Protein AF-A0A556RNX2-F1 (afdb_monomer_lite)

Organism: NCBI:txid1196095

pLDDT: mean 75.9, std 12.58, range [38.5, 91.44]

Sequence (154 aa):
MNKFSNNTYLIHWFYLLLFIYTQQTFASLSQTTAKVIEGTPPHLSLPLELTIDNLNLFGLKIYNQNYYGEEVNKLPITSNYPFKNKIQIAPLKQPNEQEYLDADGDELLFLTESPQINMTWYSTDSNGKQVEFQPNDTDTFCNLGKKIFTHHSK

Foldse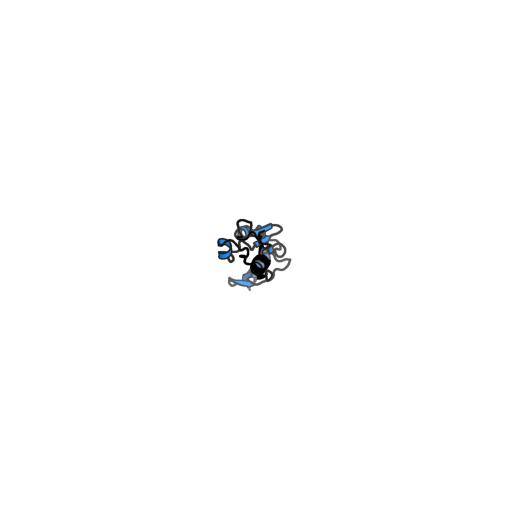ek 3Di:
DDPPDPVVVVVVVVVVVVVVVVPPPDPDDPDDDDPDPPADDKFWPPVCVVCVVQWQFWFKQFQHDTATHPSNVVDPADQQFFCQVRIDTDHGDWDDPVGIDGPPPDDDPTDDDPPDDDDWDWDQAPVRDIDTDDDDRGDGNVVVVVVRVVVVVD

Structure (mmCIF, N/CA/C/O backbone):
data_AF-A0A556RNX2-F1
#
_entry.id   AF-A0A556RNX2-F1
#
loop_
_atom_site.group_PDB
_atom_site.id
_atom_site.type_symbol
_atom_site.label_atom_id
_atom_site.label_alt_id
_atom_site.label_comp_id
_atom_site.label_asym_id
_atom_site.label_entity_id
_atom_site.label_seq_id
_atom_site.pdbx_PDB_ins_code
_atom_site.Cartn_x
_atom_site.Cartn_y
_atom_site.Cartn_z
_atom_site.occupancy
_atom_site.B_iso_or_equiv
_atom_site.auth_seq_id
_atom_site.auth_comp_id
_atom_site.auth_asym_id
_atom_site.auth_atom_id
_atom_site.pdbx_PDB_model_num
ATOM 1 N N . MET A 1 1 ? 67.062 -5.425 -87.159 1.00 40.06 1 MET A N 1
ATOM 2 C CA . MET A 1 1 ? 67.389 -6.284 -85.997 1.00 40.06 1 MET A CA 1
ATOM 3 C C . MET A 1 1 ? 67.442 -5.407 -84.754 1.00 40.06 1 MET A C 1
ATOM 5 O O . MET A 1 1 ? 68.486 -4.844 -84.458 1.00 40.06 1 MET A O 1
ATOM 9 N N . ASN A 1 2 ? 66.312 -5.236 -84.062 1.00 48.16 2 ASN A N 1
ATOM 10 C CA . ASN A 1 2 ? 66.278 -4.486 -82.806 1.00 48.16 2 ASN A CA 1
ATOM 11 C C . ASN A 1 2 ? 66.709 -5.421 -81.675 1.00 48.16 2 ASN A C 1
ATOM 13 O O . ASN A 1 2 ? 65.938 -6.275 -81.245 1.00 48.16 2 ASN A O 1
ATOM 17 N N . LYS A 1 3 ? 67.956 -5.274 -81.218 1.00 49.22 3 LYS A N 1
ATOM 18 C CA . LYS A 1 3 ? 68.418 -5.834 -79.944 1.00 49.22 3 LYS A CA 1
ATOM 19 C C . LYS A 1 3 ? 67.720 -5.054 -78.829 1.00 49.22 3 LYS A C 1
ATOM 21 O O . LYS A 1 3 ? 68.269 -4.094 -78.299 1.00 49.22 3 LYS A O 1
ATOM 26 N N . PHE A 1 4 ? 66.489 -5.436 -78.502 1.00 51.72 4 PHE A N 1
ATOM 27 C CA . PHE A 1 4 ? 65.918 -5.046 -77.222 1.00 51.72 4 PHE A CA 1
ATOM 28 C C . PHE A 1 4 ? 66.768 -5.709 -76.136 1.00 51.72 4 PHE A C 1
ATOM 30 O O . PHE A 1 4 ? 66.872 -6.931 -76.052 1.00 51.72 4 PHE A O 1
ATOM 37 N N . SER A 1 5 ? 67.486 -4.872 -75.393 1.00 55.19 5 SER A N 1
ATOM 38 C CA . SER A 1 5 ? 68.375 -5.281 -74.315 1.00 55.19 5 SER A CA 1
ATOM 39 C C . SER A 1 5 ? 67.549 -5.966 -73.227 1.00 55.19 5 SER A C 1
ATOM 41 O O . SER A 1 5 ? 66.698 -5.327 -72.619 1.00 55.19 5 SER A O 1
ATOM 43 N N . ASN A 1 6 ? 67.813 -7.247 -72.946 1.00 60.41 6 ASN A N 1
ATOM 44 C CA . ASN A 1 6 ? 67.191 -8.002 -71.842 1.00 60.41 6 ASN A CA 1
ATOM 45 C C . ASN A 1 6 ? 67.239 -7.263 -70.486 1.00 60.41 6 ASN A C 1
ATOM 47 O O . ASN A 1 6 ? 66.462 -7.565 -69.584 1.00 60.41 6 ASN A O 1
ATOM 51 N N . ASN A 1 7 ? 68.130 -6.277 -70.349 1.00 62.28 7 ASN A N 1
ATOM 52 C CA . ASN A 1 7 ? 68.326 -5.501 -69.135 1.00 62.28 7 ASN A CA 1
ATOM 53 C C . ASN A 1 7 ? 67.170 -4.523 -68.836 1.00 62.28 7 ASN A C 1
ATOM 55 O O . ASN A 1 7 ? 66.846 -4.305 -67.674 1.00 62.28 7 ASN A O 1
ATOM 59 N N . THR A 1 8 ? 66.489 -3.968 -69.848 1.00 63.78 8 THR A N 1
ATOM 60 C CA . THR A 1 8 ? 65.359 -3.045 -69.609 1.00 63.78 8 THR A CA 1
ATOM 61 C C . THR A 1 8 ? 64.118 -3.774 -69.103 1.00 63.78 8 THR A C 1
ATOM 63 O O . THR A 1 8 ? 63.417 -3.256 -68.237 1.00 63.78 8 THR A O 1
ATOM 66 N N . TYR A 1 9 ? 63.875 -5.003 -69.565 1.00 70.25 9 TYR A N 1
ATOM 67 C CA . TYR A 1 9 ? 62.767 -5.826 -69.073 1.00 70.25 9 TYR A CA 1
ATOM 68 C C . TYR A 1 9 ? 62.955 -6.234 -67.613 1.00 70.25 9 TYR A C 1
ATOM 70 O O . TYR A 1 9 ? 61.997 -6.172 -66.850 1.00 70.25 9 TYR A O 1
ATOM 78 N N . LEU A 1 10 ? 64.181 -6.578 -67.204 1.00 72.50 10 LEU A N 1
ATOM 79 C CA . LEU A 1 10 ? 64.501 -6.891 -65.807 1.00 72.50 10 LEU A CA 1
ATOM 80 C C . LEU A 1 10 ? 64.284 -5.689 -64.884 1.00 72.50 10 LEU A C 1
ATOM 82 O O . LEU A 1 10 ? 63.714 -5.837 -63.807 1.00 72.50 10 LEU A O 1
ATOM 86 N N . ILE A 1 11 ? 64.677 -4.495 -65.329 1.00 77.75 11 ILE A N 1
ATOM 87 C CA . ILE A 1 11 ? 64.476 -3.252 -64.578 1.00 77.75 11 ILE A CA 1
ATOM 88 C C . ILE A 1 11 ? 62.979 -2.954 -64.426 1.00 77.75 11 ILE A C 1
ATOM 90 O O . ILE A 1 11 ? 62.512 -2.699 -63.318 1.00 77.75 11 ILE A O 1
ATOM 94 N N . HIS A 1 12 ? 62.197 -3.048 -65.504 1.00 76.44 12 HIS A N 1
ATOM 95 C CA . HIS A 1 12 ? 60.747 -2.847 -65.431 1.00 76.44 12 HIS A CA 1
ATOM 96 C C . HIS A 1 12 ? 60.044 -3.909 -64.576 1.00 76.44 12 HIS A C 1
ATOM 98 O O . HIS A 1 12 ? 59.111 -3.580 -63.847 1.00 76.44 12 HIS A O 1
ATOM 104 N N . TRP A 1 13 ? 60.516 -5.156 -64.608 1.00 79.44 13 TRP A N 1
ATOM 105 C CA . TRP A 1 13 ? 59.984 -6.236 -63.780 1.00 79.44 13 TRP A CA 1
ATOM 106 C C . TRP A 1 13 ? 60.287 -6.020 -62.293 1.00 79.44 13 TRP A C 1
ATOM 108 O O . TRP A 1 13 ? 59.419 -6.232 -61.448 1.00 79.44 13 TRP A O 1
ATOM 118 N N . PHE A 1 14 ? 61.477 -5.504 -61.975 1.00 81.38 14 PHE A N 1
ATOM 119 C CA . PHE A 1 14 ? 61.848 -5.119 -60.617 1.00 81.38 14 PHE A CA 1
ATOM 120 C C . PHE A 1 14 ? 60.977 -3.970 -60.090 1.00 81.38 14 PHE A C 1
ATOM 122 O O . PHE A 1 14 ? 60.458 -4.061 -58.980 1.00 81.38 14 PHE A O 1
ATOM 129 N N . TYR A 1 15 ? 60.738 -2.927 -60.895 1.00 80.81 15 TYR A N 1
ATOM 130 C CA . TYR A 1 15 ? 59.844 -1.826 -60.513 1.00 80.81 15 TYR A CA 1
ATOM 131 C C . TYR A 1 15 ? 58.386 -2.270 -60.338 1.00 80.81 15 TYR A C 1
ATOM 133 O O . TYR A 1 15 ? 57.710 -1.783 -59.433 1.00 80.81 15 TYR A O 1
ATOM 141 N N . LEU A 1 16 ? 57.909 -3.215 -61.154 1.00 77.94 16 LEU A N 1
ATOM 142 C CA . LEU A 1 16 ? 56.567 -3.785 -61.020 1.00 77.94 16 LEU A CA 1
ATOM 143 C C . LEU A 1 16 ? 56.421 -4.574 -59.711 1.00 77.94 16 LEU A C 1
ATOM 145 O O . LEU A 1 16 ? 55.441 -4.399 -58.993 1.00 77.94 16 LEU A O 1
ATOM 149 N N . LEU A 1 17 ? 57.415 -5.396 -59.365 1.00 77.94 17 LEU A N 1
ATOM 150 C CA . LEU A 1 17 ? 57.448 -6.109 -58.087 1.00 77.94 17 LEU A CA 1
ATOM 151 C C . LEU A 1 17 ? 57.450 -5.141 -56.903 1.00 77.94 17 LEU A C 1
ATOM 153 O O . LEU A 1 17 ? 56.677 -5.319 -55.965 1.00 77.94 17 LEU A O 1
ATOM 157 N N . LEU A 1 18 ? 58.257 -4.083 -56.973 1.00 76.88 18 LEU A N 1
ATOM 158 C CA . LEU A 1 18 ? 58.330 -3.066 -55.924 1.00 76.88 18 LEU A CA 1
ATOM 159 C C . LEU A 1 18 ? 56.992 -2.335 -55.741 1.00 76.88 18 LEU A C 1
ATOM 161 O O . LEU A 1 18 ? 56.597 -2.071 -54.610 1.00 76.88 18 LEU A O 1
ATOM 165 N N . PHE A 1 19 ? 56.265 -2.076 -56.831 1.00 72.94 19 PHE A N 1
ATOM 166 C CA . PHE A 1 19 ? 54.930 -1.474 -56.792 1.00 72.94 19 PHE A CA 1
ATOM 167 C C . PHE A 1 19 ? 53.875 -2.394 -56.158 1.00 72.94 19 PHE A C 1
ATOM 169 O O . PHE A 1 19 ? 53.004 -1.922 -55.435 1.00 72.94 19 PHE A O 1
ATOM 176 N N . ILE A 1 20 ? 53.956 -3.709 -56.379 1.00 72.38 20 ILE A N 1
ATOM 177 C CA . ILE A 1 20 ? 53.021 -4.672 -55.772 1.00 72.38 20 ILE A CA 1
ATOM 178 C C . ILE A 1 20 ? 53.283 -4.807 -54.263 1.00 72.38 20 ILE A C 1
ATOM 180 O O . ILE A 1 20 ? 52.339 -4.894 -53.478 1.00 72.38 20 ILE A O 1
ATOM 184 N N . TYR A 1 21 ? 54.550 -4.768 -53.836 1.00 64.69 21 TYR A N 1
ATOM 185 C CA . TYR A 1 21 ? 54.910 -4.859 -52.418 1.00 64.69 21 TYR A CA 1
ATOM 186 C C . TYR A 1 21 ? 54.523 -3.614 -51.605 1.00 64.69 21 TYR A C 1
ATOM 188 O O . TYR A 1 21 ? 54.198 -3.745 -50.427 1.00 64.69 21 TYR A O 1
ATOM 196 N N . THR A 1 22 ? 54.506 -2.416 -52.200 1.00 64.94 22 THR A N 1
ATOM 197 C CA . THR A 1 22 ? 54.140 -1.181 -51.477 1.00 64.94 22 THR A CA 1
ATOM 198 C C . THR A 1 22 ? 52.635 -1.002 -51.275 1.00 64.94 22 THR A C 1
ATOM 200 O O . THR A 1 22 ? 52.237 -0.175 -50.457 1.00 64.94 22 THR A O 1
ATOM 203 N N . GLN A 1 23 ? 51.791 -1.778 -51.964 1.00 61.06 23 GLN A N 1
ATOM 204 C CA . GLN A 1 23 ? 50.331 -1.726 -51.811 1.00 61.06 23 GLN A CA 1
ATOM 205 C C . GLN A 1 23 ? 49.783 -2.637 -50.705 1.00 61.06 23 GLN A C 1
ATOM 207 O O . GLN A 1 23 ? 48.586 -2.609 -50.430 1.00 61.06 23 GLN A O 1
ATOM 212 N N . GLN A 1 24 ? 50.634 -3.416 -50.029 1.00 58.56 24 GLN A N 1
ATOM 213 C CA . GLN A 1 24 ? 50.225 -4.229 -48.879 1.00 58.56 24 GLN A CA 1
ATOM 214 C C . GLN A 1 24 ? 50.327 -3.443 -47.567 1.00 58.56 24 GLN A C 1
ATOM 216 O O . GLN A 1 24 ? 50.997 -3.848 -46.619 1.00 58.56 24 GLN A O 1
ATOM 221 N N . THR A 1 25 ? 49.665 -2.289 -47.499 1.00 59.28 25 THR A N 1
ATOM 222 C CA . THR A 1 25 ? 49.397 -1.628 -46.222 1.00 59.28 25 THR A CA 1
ATOM 223 C C . THR A 1 25 ? 48.143 -2.254 -45.619 1.00 59.28 25 THR A C 1
ATOM 225 O O . THR A 1 25 ? 47.023 -2.061 -46.086 1.00 59.28 25 THR A O 1
ATOM 228 N N . PHE A 1 26 ? 48.329 -3.066 -44.581 1.00 62.06 26 PHE A N 1
ATOM 229 C CA . PHE A 1 26 ? 47.225 -3.640 -43.822 1.00 62.06 26 PHE A CA 1
ATOM 230 C C . PHE A 1 26 ? 46.483 -2.514 -43.095 1.00 62.06 26 PHE A C 1
ATOM 232 O O . PHE A 1 26 ? 46.979 -1.968 -42.111 1.00 62.06 26 PHE A O 1
ATOM 239 N N . ALA A 1 27 ? 45.290 -2.161 -43.567 1.00 57.62 27 ALA A N 1
ATOM 240 C CA . ALA A 1 27 ? 44.341 -1.411 -42.759 1.00 57.62 27 ALA A CA 1
ATOM 241 C C . ALA A 1 27 ? 43.821 -2.354 -41.663 1.00 57.62 27 ALA A C 1
ATOM 243 O O . ALA A 1 27 ? 42.913 -3.149 -41.902 1.00 57.62 27 ALA A O 1
ATOM 244 N N . SER A 1 28 ? 44.425 -2.323 -40.472 1.00 60.19 28 SER A N 1
ATOM 245 C CA . SER A 1 28 ? 43.846 -2.986 -39.305 1.00 60.19 28 SER A CA 1
ATOM 246 C C . SER A 1 28 ? 42.870 -2.028 -38.626 1.00 60.19 28 SER A C 1
ATOM 248 O O . SER A 1 28 ? 43.244 -1.041 -37.994 1.00 60.19 28 SER A O 1
ATOM 250 N N . LEU A 1 29 ? 41.578 -2.306 -38.782 1.00 51.50 29 LEU A N 1
ATOM 251 C CA . LEU A 1 29 ? 40.542 -1.647 -38.000 1.00 51.50 29 LEU A CA 1
ATOM 252 C C . LEU A 1 29 ? 40.477 -2.342 -36.634 1.00 51.50 29 LEU A C 1
ATOM 254 O O . LEU A 1 29 ? 39.830 -3.376 -36.487 1.00 51.50 29 LEU A O 1
ATOM 258 N N . SER A 1 30 ? 41.183 -1.806 -35.639 1.00 60.22 30 SER A N 1
ATOM 259 C CA . SER A 1 30 ? 41.027 -2.249 -34.251 1.00 60.22 30 SER A CA 1
ATOM 260 C C . SER A 1 30 ? 39.831 -1.529 -33.637 1.00 60.22 30 SER A C 1
ATOM 262 O O . SER A 1 30 ? 39.968 -0.432 -33.101 1.00 60.22 30 SER A O 1
ATOM 264 N N . GLN A 1 31 ? 38.647 -2.131 -33.733 1.00 60.66 31 GLN A N 1
ATOM 265 C CA . GLN A 1 31 ? 37.467 -1.651 -33.024 1.00 60.66 31 GLN A CA 1
ATOM 266 C C . GLN A 1 31 ? 37.430 -2.284 -31.631 1.00 60.66 31 GLN A C 1
ATOM 268 O O . GLN A 1 31 ? 37.097 -3.456 -31.469 1.00 60.66 31 GLN A O 1
ATOM 273 N N . THR A 1 32 ? 37.789 -1.504 -30.616 1.00 61.78 32 THR A N 1
ATOM 274 C CA . THR A 1 32 ? 37.610 -1.896 -29.217 1.00 61.78 32 THR A CA 1
ATOM 275 C C . THR A 1 32 ? 36.177 -1.556 -28.821 1.00 61.78 32 THR A C 1
ATOM 277 O O . THR A 1 32 ? 35.875 -0.410 -28.497 1.00 61.78 32 THR A O 1
ATOM 280 N N . THR A 1 33 ? 35.260 -2.520 -28.883 1.00 59.16 33 THR A N 1
ATOM 281 C CA . THR A 1 33 ? 33.921 -2.356 -28.308 1.00 59.16 33 THR A CA 1
ATOM 282 C C . THR A 1 33 ? 34.049 -2.367 -26.788 1.00 59.16 33 THR A C 1
ATOM 284 O O . THR A 1 33 ? 34.266 -3.411 -26.172 1.00 59.16 33 THR A O 1
ATOM 287 N N . ALA A 1 34 ? 33.946 -1.194 -26.164 1.00 60.44 34 ALA A N 1
ATOM 288 C CA . ALA A 1 34 ? 33.706 -1.124 -24.732 1.00 60.44 34 ALA A CA 1
ATOM 289 C C . ALA A 1 34 ? 32.336 -1.770 -24.459 1.00 60.44 34 ALA A C 1
ATOM 291 O O . ALA A 1 34 ? 31.348 -1.417 -25.098 1.00 60.44 34 ALA A O 1
ATOM 292 N N . LYS A 1 35 ? 32.262 -2.734 -23.533 1.00 57.69 35 LYS A N 1
ATOM 293 C CA . LYS A 1 35 ? 30.987 -3.282 -23.029 1.00 57.69 35 LYS A CA 1
ATOM 294 C C . LYS A 1 35 ? 30.312 -2.279 -22.086 1.00 57.69 35 LYS A C 1
ATOM 296 O O . LYS A 1 35 ? 30.038 -2.601 -20.934 1.00 57.69 35 LYS A O 1
ATOM 301 N N . VAL A 1 36 ? 30.114 -1.052 -22.538 1.00 59.31 36 VAL A N 1
ATOM 302 C CA . VAL A 1 36 ? 29.332 -0.065 -21.802 1.00 59.31 36 VAL A CA 1
ATOM 303 C C . VAL A 1 36 ? 28.075 0.145 -22.621 1.00 59.31 36 VA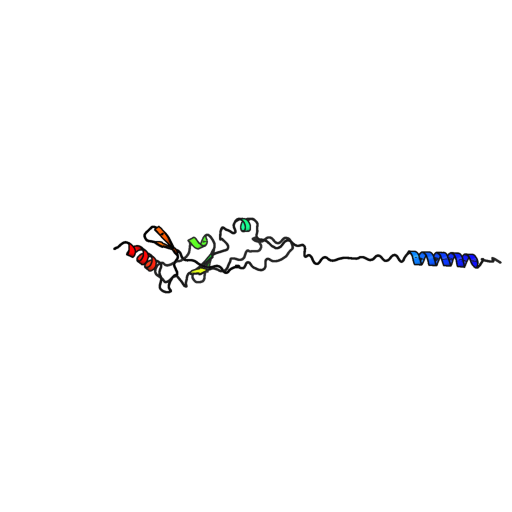L A C 1
ATOM 305 O O . VAL A 1 36 ? 28.138 0.592 -23.761 1.00 59.31 36 VAL A O 1
ATOM 308 N N . ILE A 1 37 ? 26.949 -0.297 -22.068 1.00 61.09 37 ILE A N 1
ATOM 309 C CA . ILE A 1 37 ? 25.638 0.067 -22.591 1.00 61.09 37 ILE A CA 1
ATOM 310 C C . ILE A 1 37 ? 25.464 1.530 -22.190 1.00 61.09 37 ILE A C 1
ATOM 312 O O . ILE A 1 37 ? 25.302 1.825 -21.008 1.00 61.09 37 ILE A O 1
ATOM 316 N N . GLU A 1 38 ? 25.621 2.437 -23.150 1.00 63.53 38 GLU A N 1
ATOM 317 C CA . GLU A 1 38 ? 25.308 3.850 -22.961 1.00 63.53 38 GLU A CA 1
ATOM 318 C C . GLU A 1 38 ? 23.845 4.051 -23.344 1.00 63.53 38 GLU A C 1
ATOM 320 O O . GLU A 1 38 ? 23.501 4.053 -24.522 1.00 63.53 38 GLU A O 1
ATOM 325 N N . GLY A 1 39 ? 22.995 4.134 -22.326 1.00 64.62 39 GLY A N 1
ATOM 326 C CA . GLY A 1 39 ? 21.562 4.371 -22.434 1.00 64.62 39 GLY A CA 1
ATOM 327 C C . GLY A 1 39 ? 21.068 5.009 -21.141 1.00 64.62 39 GLY A C 1
ATOM 328 O O . GLY A 1 39 ? 21.620 4.764 -20.060 1.00 64.62 39 GLY A O 1
ATOM 329 N N . THR A 1 40 ? 20.076 5.878 -21.253 1.00 72.06 40 THR A N 1
ATOM 330 C CA . THR A 1 40 ? 19.403 6.487 -20.112 1.00 72.06 40 THR A CA 1
ATOM 331 C C . THR A 1 40 ? 18.330 5.512 -19.636 1.00 72.06 40 THR A C 1
ATOM 333 O O . THR A 1 40 ? 17.442 5.177 -20.413 1.00 72.06 40 THR A O 1
ATOM 336 N N . PRO A 1 41 ? 18.364 5.047 -18.376 1.00 73.50 41 PRO A N 1
ATOM 337 C CA . PRO A 1 41 ? 17.328 4.148 -17.890 1.00 73.50 41 PRO A CA 1
ATOM 338 C C . PRO A 1 41 ? 15.946 4.820 -17.975 1.00 73.50 41 PRO A C 1
ATOM 340 O O . PRO A 1 41 ? 15.847 6.040 -17.757 1.00 73.50 41 PRO A O 1
ATOM 343 N N . PRO A 1 42 ? 14.878 4.046 -18.250 1.00 76.56 42 PRO A N 1
ATOM 344 C CA . PRO A 1 42 ? 13.525 4.573 -18.204 1.00 76.56 42 PRO A CA 1
ATOM 345 C C . PRO A 1 42 ? 13.256 5.112 -16.801 1.00 76.56 42 PRO A C 1
ATOM 347 O O . PRO A 1 42 ? 13.611 4.495 -15.791 1.00 76.56 42 PRO A O 1
ATOM 350 N N . HIS A 1 43 ? 12.652 6.289 -16.741 1.00 79.81 43 HIS A N 1
ATOM 351 C CA . HIS A 1 43 ? 12.386 6.996 -15.495 1.00 79.81 43 HIS A CA 1
ATOM 352 C C . HIS A 1 43 ? 10.951 7.505 -15.479 1.00 79.81 43 HIS A C 1
ATOM 354 O O . HIS A 1 43 ? 10.262 7.531 -16.501 1.00 79.81 43 HIS A O 1
ATOM 360 N N . LEU A 1 44 ? 10.455 7.858 -14.297 1.00 81.38 44 LEU A N 1
ATOM 361 C CA . LEU A 1 44 ? 9.100 8.381 -14.197 1.00 81.38 44 LEU A CA 1
ATOM 362 C C . LEU A 1 44 ? 9.063 9.788 -14.794 1.00 81.38 44 LEU A C 1
ATOM 364 O O . LEU A 1 44 ? 10.061 10.504 -14.836 1.00 81.38 44 LEU A O 1
ATOM 368 N N . SER A 1 45 ? 7.892 10.204 -15.264 1.00 79.88 45 SER A N 1
ATOM 369 C CA . SER A 1 45 ? 7.714 11.586 -15.697 1.00 79.88 45 SER A CA 1
ATOM 370 C C . SER A 1 45 ? 8.071 12.553 -14.558 1.00 79.88 45 SER A C 1
ATOM 372 O O . SER A 1 45 ? 7.762 12.300 -13.392 1.00 79.88 45 SER A O 1
ATOM 374 N N . LEU A 1 46 ? 8.690 13.689 -14.899 1.00 79.69 46 LEU A N 1
ATOM 375 C CA . LEU A 1 46 ? 9.125 14.706 -13.930 1.00 79.69 46 LEU A CA 1
ATOM 376 C C . LEU A 1 46 ? 8.049 15.065 -12.878 1.00 79.69 46 LEU A C 1
ATOM 378 O O . LEU A 1 46 ? 8.388 15.191 -11.702 1.00 79.69 46 LEU A O 1
ATOM 382 N N . PRO A 1 47 ? 6.755 15.209 -13.243 1.00 73.94 47 PRO A N 1
ATOM 383 C CA . PRO A 1 47 ? 5.700 15.448 -12.264 1.00 73.94 47 PRO A CA 1
ATOM 384 C C . PRO A 1 47 ? 5.562 14.328 -11.226 1.00 73.94 47 PRO A C 1
ATOM 386 O O . PRO A 1 47 ? 5.379 14.635 -10.055 1.00 73.94 47 PRO A O 1
ATOM 389 N N . LEU A 1 48 ? 5.678 13.057 -11.625 1.00 75.06 48 LEU A N 1
ATOM 390 C CA . LEU A 1 48 ? 5.583 11.918 -10.709 1.00 75.06 48 LEU A CA 1
ATOM 391 C C . LEU A 1 48 ? 6.810 11.793 -9.810 1.00 75.06 48 LEU A C 1
ATOM 393 O O . LEU A 1 48 ? 6.644 11.515 -8.627 1.00 75.06 48 LEU A O 1
ATOM 397 N N . GLU A 1 49 ? 8.014 12.046 -10.327 1.00 75.50 49 GLU A N 1
ATOM 398 C CA . GLU A 1 49 ? 9.232 12.044 -9.504 1.00 75.50 49 GLU A CA 1
ATOM 399 C C . GLU A 1 49 ? 9.194 13.127 -8.423 1.00 75.50 49 GLU A C 1
ATOM 401 O O . GLU A 1 49 ? 9.553 12.878 -7.274 1.00 75.50 49 GLU A O 1
ATOM 406 N N . LEU A 1 50 ? 8.692 14.317 -8.766 1.00 74.31 50 LEU A N 1
ATOM 407 C CA . LEU A 1 50 ? 8.557 15.436 -7.831 1.00 74.31 50 LEU A CA 1
ATOM 408 C C . LEU A 1 50 ? 7.437 15.234 -6.802 1.00 74.31 50 LEU A C 1
ATOM 410 O O . LEU A 1 50 ? 7.458 15.871 -5.750 1.00 74.31 50 LEU A O 1
ATOM 414 N N . THR A 1 51 ? 6.459 14.372 -7.089 1.00 67.12 51 THR A N 1
ATOM 415 C CA . THR A 1 51 ? 5.345 14.065 -6.183 1.00 67.12 51 THR A CA 1
ATOM 416 C C . THR A 1 51 ? 5.366 12.631 -5.662 1.00 67.12 51 THR A C 1
ATOM 418 O O . THR A 1 51 ? 4.326 12.152 -5.219 1.00 67.12 51 THR A O 1
ATOM 421 N N . ILE A 1 52 ? 6.510 11.938 -5.678 1.00 66.12 52 ILE A N 1
ATOM 422 C CA . ILE A 1 52 ? 6.640 10.574 -5.127 1.00 66.12 52 ILE A CA 1
ATOM 423 C C . ILE A 1 52 ? 6.176 10.509 -3.662 1.00 66.12 52 ILE A C 1
ATOM 425 O O . ILE A 1 52 ? 5.558 9.528 -3.246 1.00 66.12 52 ILE A O 1
ATOM 429 N N . ASP A 1 53 ? 6.388 11.595 -2.914 1.00 59.62 53 ASP A N 1
ATOM 430 C CA . ASP A 1 53 ? 5.962 11.737 -1.519 1.00 59.62 53 ASP A CA 1
ATOM 431 C C . ASP A 1 53 ? 4.434 11.898 -1.367 1.00 59.62 53 ASP A C 1
ATOM 433 O O . ASP A 1 53 ? 3.889 11.728 -0.275 1.00 59.62 53 ASP A O 1
ATOM 437 N N . ASN A 1 54 ? 3.721 12.223 -2.454 1.00 59.75 54 ASN A N 1
ATOM 438 C CA . ASN A 1 54 ? 2.281 12.472 -2.482 1.00 59.75 54 ASN A CA 1
ATOM 439 C C . ASN A 1 54 ? 1.565 11.319 -3.212 1.00 59.75 54 ASN A C 1
ATOM 441 O O . ASN A 1 54 ? 1.410 11.278 -4.433 1.00 59.75 54 ASN A O 1
ATOM 445 N N . LEU A 1 55 ? 1.192 10.334 -2.400 1.00 60.12 55 LEU A N 1
ATOM 446 C CA . LEU A 1 55 ? 0.916 8.931 -2.705 1.00 60.12 55 LEU A CA 1
ATOM 447 C C . LEU A 1 55 ? -0.305 8.666 -3.617 1.00 60.12 55 LEU A C 1
ATOM 449 O O . LEU A 1 55 ? -1.267 8.022 -3.204 1.00 60.12 55 LEU A O 1
ATOM 453 N N . ASN A 1 56 ? -0.247 9.044 -4.894 1.00 69.94 56 ASN A N 1
ATOM 454 C CA . ASN A 1 56 ? -1.167 8.484 -5.900 1.00 69.94 56 ASN A CA 1
ATOM 455 C C . ASN A 1 56 ? -0.733 7.089 -6.394 1.00 69.94 56 ASN A C 1
ATOM 457 O O . ASN A 1 56 ? -1.465 6.449 -7.151 1.00 69.94 56 ASN A O 1
ATOM 461 N N . LEU A 1 57 ? 0.440 6.613 -5.963 1.00 77.62 57 LEU A N 1
ATOM 462 C CA . LEU A 1 57 ? 0.951 5.272 -6.265 1.00 77.62 57 LEU A CA 1
ATOM 463 C C . LEU A 1 57 ? 0.607 4.245 -5.181 1.00 77.62 57 LEU A C 1
ATOM 465 O O . LEU A 1 57 ? 0.393 3.070 -5.483 1.00 77.62 57 LEU A O 1
ATOM 469 N N . PHE A 1 58 ? 0.521 4.689 -3.925 1.00 83.00 58 PHE A N 1
ATOM 470 C CA . PHE A 1 58 ? 0.182 3.838 -2.790 1.00 83.00 58 PHE A CA 1
ATOM 471 C C . PHE A 1 58 ? -1.298 3.977 -2.458 1.00 83.00 58 PHE A C 1
ATOM 473 O O . PHE A 1 58 ? -1.908 5.032 -2.633 1.00 83.00 58 PHE A O 1
ATOM 480 N N . GLY A 1 59 ? -1.892 2.887 -1.993 1.00 87.31 59 GLY A N 1
ATOM 481 C CA . GLY A 1 59 ? -3.327 2.832 -1.784 1.00 87.31 59 GLY A CA 1
ATOM 482 C C . GLY A 1 59 ? -3.738 1.782 -0.773 1.00 87.31 59 GLY A C 1
ATOM 483 O O . GLY A 1 59 ? -2.931 0.992 -0.273 1.00 87.31 59 GLY A O 1
ATOM 484 N N . LEU A 1 60 ? -5.035 1.765 -0.496 1.00 89.62 60 LEU A N 1
ATOM 485 C CA . LEU A 1 60 ? -5.668 0.776 0.361 1.00 89.62 60 LEU A CA 1
ATOM 486 C C . LEU A 1 60 ? -6.574 -0.117 -0.473 1.00 89.62 60 LEU A C 1
ATOM 488 O O . LEU A 1 60 ? -7.349 0.349 -1.307 1.00 89.62 60 LEU A O 1
ATOM 492 N N . LYS A 1 61 ? -6.494 -1.418 -0.224 1.00 90.75 61 LYS A N 1
ATOM 493 C CA . LYS A 1 61 ? -7.435 -2.395 -0.750 1.00 90.75 61 LYS A CA 1
ATOM 494 C C . LYS A 1 61 ? -8.526 -2.606 0.283 1.00 90.75 61 LYS A C 1
ATOM 496 O O . LYS A 1 61 ? -8.259 -3.097 1.380 1.00 90.75 61 LYS A O 1
ATOM 501 N N . ILE A 1 62 ? -9.753 -2.242 -0.079 1.00 89.75 62 ILE A N 1
ATOM 502 C CA . ILE A 1 62 ? -10.938 -2.479 0.740 1.00 89.75 62 ILE A CA 1
ATOM 503 C C . ILE A 1 62 ? -11.807 -3.520 0.046 1.00 89.75 62 ILE A C 1
ATOM 505 O O . ILE A 1 62 ? -12.271 -3.319 -1.076 1.00 89.75 62 ILE A O 1
ATOM 509 N N . TYR A 1 63 ? -12.024 -4.652 0.715 1.00 84.50 63 TYR A N 1
ATOM 510 C CA . TYR A 1 63 ? -12.658 -5.835 0.126 1.00 84.50 63 TYR A CA 1
ATOM 511 C C . TYR A 1 63 ? -11.916 -6.320 -1.134 1.00 84.50 63 TYR A C 1
ATOM 513 O O . TYR A 1 63 ? -10.882 -6.977 -1.028 1.00 84.50 63 TYR A O 1
ATOM 521 N N . ASN A 1 64 ? -12.437 -6.003 -2.323 1.00 85.88 64 ASN A N 1
ATOM 522 C CA . ASN A 1 64 ? -11.879 -6.409 -3.612 1.00 85.88 64 ASN A CA 1
ATOM 523 C C . ASN A 1 64 ? -11.598 -5.220 -4.545 1.00 85.88 64 ASN A C 1
ATOM 525 O O . ASN A 1 64 ? -11.412 -5.415 -5.742 1.00 85.88 64 ASN A O 1
ATOM 529 N N . GLN A 1 65 ? -11.591 -4.001 -4.004 1.00 90.88 65 GLN A N 1
ATOM 530 C CA . GLN A 1 65 ? -11.323 -2.784 -4.757 1.00 90.88 65 GLN A CA 1
ATOM 531 C C . GLN A 1 65 ? -10.130 -2.045 -4.153 1.00 90.88 65 GLN A C 1
ATOM 533 O O . GLN A 1 65 ? -10.007 -1.937 -2.931 1.00 90.88 65 GLN A O 1
ATOM 538 N N . ASN A 1 66 ? -9.251 -1.561 -5.026 1.00 91.44 66 ASN A N 1
ATOM 539 C CA . ASN A 1 66 ? -8.105 -0.746 -4.651 1.00 91.44 66 ASN A CA 1
ATOM 540 C C . ASN A 1 66 ? -8.484 0.728 -4.791 1.00 91.44 66 ASN A C 1
ATOM 542 O O . ASN A 1 66 ? -9.159 1.097 -5.750 1.00 91.44 66 ASN A O 1
ATOM 546 N N . TYR A 1 67 ? -8.039 1.537 -3.839 1.00 90.19 67 TYR A N 1
ATOM 547 C CA . TYR A 1 67 ? -8.287 2.969 -3.790 1.00 90.19 67 TYR A CA 1
ATOM 548 C C . TYR A 1 67 ? -6.952 3.677 -3.611 1.00 90.19 67 TYR A C 1
ATOM 550 O O . TYR A 1 67 ? -6.214 3.364 -2.670 1.00 90.19 67 TYR A O 1
ATOM 558 N N . TYR A 1 68 ? -6.652 4.616 -4.501 1.00 88.25 68 TYR A N 1
ATOM 559 C CA . TYR A 1 68 ? -5.370 5.319 -4.545 1.00 88.25 68 TYR A CA 1
ATOM 560 C C . TYR A 1 68 ? -5.567 6.824 -4.370 1.00 88.25 68 TYR A C 1
ATOM 562 O O . TYR A 1 68 ? -6.579 7.378 -4.807 1.00 88.25 68 TYR A O 1
ATOM 570 N N . GLY A 1 69 ? -4.605 7.496 -3.735 1.00 83.88 69 GLY A N 1
ATOM 571 C CA . GLY A 1 69 ? -4.651 8.949 -3.574 1.00 83.88 69 GLY A CA 1
ATOM 572 C C . GLY A 1 69 ? -5.944 9.445 -2.921 1.00 83.88 69 GLY A C 1
ATOM 573 O O . GLY A 1 69 ? -6.363 8.966 -1.867 1.00 83.88 69 GLY A O 1
ATOM 574 N N . GLU A 1 70 ? -6.626 10.384 -3.580 1.00 84.38 70 GLU A N 1
ATOM 575 C CA . GLU A 1 70 ? -7.878 10.974 -3.087 1.00 84.38 70 GLU A CA 1
ATOM 576 C C . GLU A 1 70 ? -9.049 9.985 -2.972 1.00 84.38 70 GLU A C 1
ATOM 578 O O . GLU A 1 70 ? -10.005 10.243 -2.236 1.00 84.38 70 GLU A O 1
ATOM 583 N N . GLU A 1 71 ? -9.005 8.844 -3.665 1.00 85.81 71 GLU A N 1
ATOM 584 C CA . GLU A 1 71 ? -10.058 7.825 -3.592 1.00 85.81 71 GLU A CA 1
ATOM 585 C C . GLU A 1 71 ? -10.150 7.198 -2.196 1.00 85.81 71 GLU A C 1
ATOM 587 O O . GLU A 1 71 ? -11.224 6.756 -1.780 1.00 85.81 71 GLU A O 1
ATOM 592 N N . VAL A 1 72 ? -9.051 7.235 -1.437 1.00 84.38 72 VAL A N 1
ATOM 593 C CA . VAL A 1 72 ? -8.984 6.803 -0.035 1.00 84.38 72 VAL A CA 1
ATOM 594 C C . VAL A 1 72 ? -9.921 7.632 0.860 1.00 84.38 72 VAL A C 1
ATOM 596 O O . VAL A 1 72 ? -10.382 7.157 1.896 1.00 84.38 72 VAL A O 1
ATOM 599 N N . ASN A 1 73 ? -10.313 8.839 0.449 1.00 83.12 73 ASN A N 1
ATOM 600 C CA . ASN A 1 73 ? -11.302 9.633 1.187 1.00 83.12 73 ASN A CA 1
ATOM 601 C C . ASN A 1 73 ? -12.746 9.135 0.991 1.00 83.12 73 ASN A C 1
ATOM 603 O O . ASN A 1 73 ? -13.648 9.552 1.715 1.00 83.12 73 ASN A O 1
ATOM 607 N N . LYS A 1 74 ? -12.989 8.253 0.013 1.00 85.19 74 LYS A N 1
ATOM 608 C CA . LYS A 1 74 ? -14.321 7.753 -0.369 1.00 85.19 74 LYS A CA 1
ATOM 609 C C . LYS A 1 74 ? -14.512 6.272 -0.028 1.00 85.19 74 LYS A C 1
ATOM 611 O O . LYS A 1 74 ? -15.364 5.606 -0.617 1.00 85.19 74 LYS A O 1
ATOM 616 N N . LEU A 1 75 ? -13.721 5.741 0.906 1.00 85.44 75 LEU A N 1
ATOM 617 C CA . LEU A 1 75 ? -13.758 4.322 1.243 1.00 85.44 75 LEU A CA 1
ATOM 618 C C . LEU A 1 75 ? -15.111 3.906 1.847 1.00 85.44 75 LEU A C 1
ATOM 620 O O . LEU A 1 75 ? -15.587 4.543 2.791 1.00 85.44 75 LEU A O 1
ATOM 624 N N . PRO A 1 76 ? -15.709 2.789 1.390 1.00 84.88 76 PRO A N 1
ATOM 625 C CA . PRO A 1 76 ? -16.973 2.277 1.914 1.00 84.88 76 PRO A CA 1
ATOM 626 C C . PRO A 1 76 ? -16.755 1.504 3.229 1.00 84.88 76 PRO A C 1
ATOM 628 O O . PRO A 1 76 ? -17.005 0.299 3.327 1.00 84.88 76 PRO A O 1
ATOM 631 N N . ILE A 1 77 ? -16.244 2.185 4.255 1.00 80.81 77 ILE A N 1
ATOM 632 C CA . ILE A 1 77 ? -15.943 1.578 5.553 1.00 80.81 77 ILE A CA 1
ATOM 633 C C . ILE A 1 77 ? -17.181 1.627 6.446 1.00 80.81 77 ILE A C 1
ATOM 635 O O . ILE A 1 77 ? -17.720 2.683 6.764 1.00 80.81 77 ILE A O 1
ATOM 639 N N . THR A 1 78 ? -17.606 0.457 6.911 1.00 82.44 78 THR A N 1
ATOM 640 C CA . THR A 1 78 ? -18.677 0.326 7.901 1.00 82.44 78 THR A CA 1
ATOM 641 C C . THR A 1 78 ? -18.087 0.218 9.304 1.00 82.44 78 THR A C 1
ATOM 643 O O . THR A 1 78 ? -17.310 -0.701 9.570 1.00 82.44 78 THR A O 1
ATOM 646 N N . SER A 1 79 ? -18.503 1.084 10.226 1.00 81.4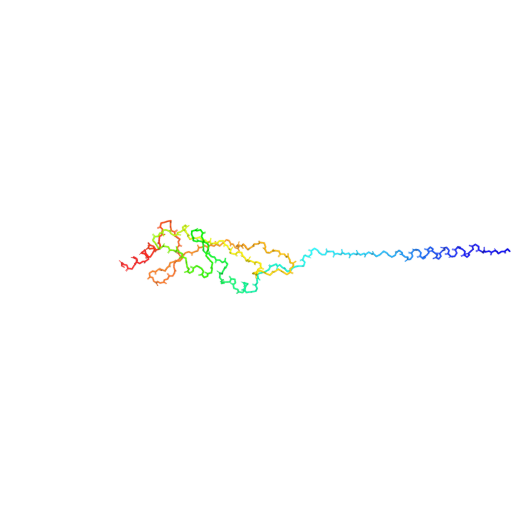4 79 SER A N 1
ATOM 647 C CA . SER A 1 79 ? -17.955 1.152 11.591 1.00 81.44 79 SER A CA 1
ATOM 648 C C . SER A 1 79 ? -18.272 -0.064 12.476 1.00 81.44 79 SER A C 1
ATOM 650 O O . SER A 1 79 ? -17.542 -0.352 13.426 1.00 81.44 79 SER A O 1
ATOM 652 N N . ASN A 1 80 ? -19.349 -0.787 12.159 1.00 83.75 80 ASN A N 1
ATOM 653 C CA . ASN A 1 80 ? -19.922 -1.834 13.013 1.00 83.75 80 ASN A CA 1
ATOM 654 C C . ASN A 1 80 ? -19.349 -3.237 12.781 1.00 83.75 80 ASN A C 1
ATOM 656 O O . ASN A 1 80 ? -19.661 -4.146 13.546 1.00 83.75 80 ASN A O 1
ATOM 660 N N . TYR A 1 81 ? -18.548 -3.435 11.735 1.00 85.38 81 TYR A N 1
ATOM 661 C CA . TYR A 1 81 ? -18.034 -4.753 11.367 1.00 85.38 81 TYR A CA 1
ATOM 662 C C . TYR A 1 81 ? -16.525 -4.845 11.585 1.00 85.38 81 TYR A C 1
ATOM 664 O O . TYR A 1 81 ? -15.844 -3.819 11.502 1.00 85.38 81 TYR A O 1
ATOM 672 N N . PRO A 1 82 ? -15.988 -6.058 11.811 1.00 88.94 82 PRO A N 1
ATOM 673 C CA . PRO A 1 82 ? -14.551 -6.239 11.918 1.00 88.94 82 PRO A CA 1
ATOM 674 C C . PRO A 1 82 ? -13.833 -5.785 10.652 1.00 88.94 82 PRO A C 1
ATOM 676 O O . PRO A 1 82 ? -14.251 -6.138 9.544 1.00 88.94 82 PRO A O 1
ATOM 679 N N . PHE A 1 83 ? -12.781 -4.982 10.812 1.00 88.38 83 PHE A N 1
ATOM 680 C CA . PHE A 1 83 ? -12.129 -4.300 9.687 1.00 88.38 83 PHE A CA 1
ATOM 681 C C . PHE A 1 83 ? -10.744 -4.849 9.340 1.00 88.38 83 PHE A C 1
ATOM 683 O O . PHE A 1 83 ? -10.320 -4.685 8.199 1.00 88.38 83 PHE A O 1
ATOM 690 N N . LYS A 1 84 ? -10.067 -5.542 10.265 1.00 87.81 84 LYS A N 1
ATOM 691 C CA . LYS A 1 84 ? -8.684 -6.020 10.096 1.00 87.81 84 LYS A CA 1
ATOM 692 C C . LYS A 1 84 ? -8.437 -6.729 8.761 1.00 87.81 84 LYS A C 1
ATOM 694 O O . LYS A 1 84 ? -7.517 -6.380 8.041 1.00 87.81 84 LYS A O 1
ATOM 699 N N . ASN A 1 85 ? -9.286 -7.694 8.408 1.00 86.12 85 ASN A N 1
ATOM 700 C CA . ASN A 1 85 ? -9.113 -8.480 7.178 1.00 86.12 85 ASN A CA 1
ATOM 701 C C . ASN A 1 85 ? -9.706 -7.801 5.936 1.00 86.12 85 ASN A C 1
ATOM 703 O O . ASN A 1 85 ? -9.518 -8.285 4.823 1.00 86.12 85 ASN A O 1
ATOM 707 N N . LYS A 1 86 ? -10.455 -6.710 6.125 1.00 87.38 86 LYS A N 1
ATOM 708 C CA . LYS A 1 86 ? -11.122 -5.974 5.047 1.00 87.38 86 LYS A CA 1
ATOM 709 C C . LYS A 1 86 ? -10.249 -4.871 4.473 1.00 87.38 86 LYS A C 1
ATOM 711 O O . LYS A 1 86 ? -10.461 -4.515 3.321 1.00 87.38 86 LYS A O 1
ATOM 716 N N . ILE A 1 87 ? -9.342 -4.329 5.284 1.00 89.62 87 ILE A N 1
ATOM 717 C CA . ILE A 1 87 ? -8.434 -3.244 4.927 1.00 89.62 87 ILE A CA 1
ATOM 718 C C . ILE A 1 87 ? -7.036 -3.836 4.785 1.00 89.62 87 ILE A C 1
ATOM 720 O O . ILE A 1 87 ? -6.475 -4.352 5.746 1.00 89.62 87 ILE A O 1
ATOM 724 N N . GLN A 1 88 ? -6.495 -3.786 3.576 1.00 90.31 88 GLN A N 1
ATOM 725 C CA . GLN A 1 88 ? -5.177 -4.310 3.237 1.00 90.31 88 GLN A CA 1
ATOM 726 C C . GLN A 1 88 ? -4.383 -3.251 2.474 1.00 90.31 88 GLN A C 1
ATOM 728 O O . GLN A 1 88 ? -4.949 -2.291 1.949 1.00 90.31 88 GLN A O 1
ATOM 733 N N . ILE A 1 89 ? -3.067 -3.429 2.402 1.00 89.62 89 ILE A N 1
ATOM 734 C CA . ILE A 1 89 ? -2.216 -2.616 1.530 1.00 89.62 89 ILE A CA 1
ATOM 735 C C . ILE A 1 89 ? -2.586 -2.963 0.083 1.00 89.62 89 ILE A C 1
ATOM 737 O O . ILE A 1 89 ? -2.640 -4.144 -0.272 1.00 89.62 89 ILE A O 1
ATOM 741 N N . ALA A 1 90 ? -2.901 -1.960 -0.739 1.00 89.75 90 ALA A N 1
ATOM 742 C CA . ALA A 1 90 ? -3.098 -2.194 -2.164 1.00 89.75 90 ALA A CA 1
ATOM 743 C C . ALA A 1 90 ? -1.743 -2.433 -2.847 1.00 89.75 90 ALA A C 1
ATOM 745 O O . ALA A 1 90 ? -0.751 -1.823 -2.445 1.00 89.75 90 ALA A O 1
ATOM 746 N N . PRO A 1 91 ? -1.691 -3.259 -3.906 1.00 88.31 91 PRO A N 1
ATOM 747 C CA . PRO A 1 91 ? -0.514 -3.331 -4.764 1.00 88.31 91 PRO A CA 1
ATOM 748 C C . PRO A 1 91 ? -0.138 -1.942 -5.284 1.00 88.31 91 PRO A C 1
ATOM 750 O O . PRO A 1 91 ? -1.032 -1.140 -5.587 1.00 88.31 91 PRO A O 1
ATOM 753 N N . LEU A 1 92 ? 1.164 -1.682 -5.412 1.00 86.44 92 LEU A N 1
ATOM 754 C CA . LEU A 1 92 ? 1.679 -0.432 -5.961 1.00 86.44 92 LEU A CA 1
ATOM 755 C C . LEU A 1 92 ? 1.103 -0.197 -7.364 1.00 86.44 92 LEU A C 1
ATOM 757 O O . LEU A 1 92 ? 1.145 -1.086 -8.223 1.00 86.44 92 LEU A O 1
ATOM 761 N N . LYS A 1 93 ? 0.542 0.994 -7.589 1.00 85.88 93 LYS A N 1
ATOM 762 C CA . LYS A 1 93 ? -0.007 1.372 -8.891 1.00 85.88 93 LYS A CA 1
ATOM 763 C C . LYS A 1 93 ? 1.132 1.458 -9.908 1.00 85.88 93 LYS A C 1
ATOM 765 O O . LYS A 1 93 ? 2.109 2.165 -9.680 1.00 85.88 93 LYS A O 1
ATOM 770 N N . GLN A 1 94 ? 0.991 0.743 -11.019 1.00 85.25 94 GLN A N 1
ATOM 771 C CA . GLN A 1 94 ? 1.956 0.799 -12.114 1.00 85.25 94 GLN A CA 1
ATOM 772 C C . GLN A 1 94 ? 1.657 2.018 -13.003 1.00 85.25 94 GLN A C 1
ATOM 774 O O . GLN A 1 94 ? 0.477 2.258 -13.289 1.00 85.25 94 GLN A O 1
ATOM 779 N N . PRO A 1 95 ? 2.678 2.793 -13.409 1.00 81.00 95 PRO A N 1
ATOM 780 C CA . PRO A 1 95 ? 2.507 3.919 -14.319 1.00 81.00 95 PRO A CA 1
ATOM 781 C C . PRO A 1 95 ? 2.109 3.422 -15.714 1.00 81.00 95 PRO A C 1
ATOM 783 O O . PRO A 1 95 ? 2.498 2.331 -16.133 1.00 81.00 95 PRO A O 1
ATOM 786 N N . ASN A 1 96 ? 1.323 4.218 -16.432 1.00 80.06 96 ASN A N 1
ATOM 787 C CA . ASN A 1 96 ? 1.012 3.972 -17.842 1.00 80.06 96 ASN A CA 1
ATOM 788 C C . ASN A 1 96 ? 2.083 4.561 -18.784 1.00 80.06 96 ASN A C 1
ATOM 790 O O . ASN A 1 96 ? 2.975 5.286 -18.351 1.00 80.06 96 ASN A O 1
ATOM 794 N N . GLU A 1 97 ? 1.962 4.288 -20.086 1.00 77.25 97 GLU A N 1
ATOM 795 C CA . GLU A 1 97 ? 2.870 4.780 -21.143 1.00 77.25 97 GLU A CA 1
ATOM 796 C C . GLU A 1 97 ? 2.996 6.312 -21.217 1.00 77.25 97 GLU A C 1
ATOM 798 O O . GLU A 1 97 ? 3.937 6.828 -21.809 1.00 77.25 97 GLU A O 1
ATOM 803 N N . GLN A 1 98 ? 2.055 7.064 -20.638 1.00 77.62 98 GLN A N 1
ATOM 804 C CA . GLN A 1 98 ? 2.102 8.527 -20.577 1.00 77.62 98 GLN A CA 1
ATOM 805 C C . GLN A 1 98 ? 2.762 9.049 -19.289 1.00 77.62 98 GLN A C 1
ATOM 807 O O . GLN A 1 98 ? 3.030 10.245 -19.169 1.00 77.62 98 GLN A O 1
ATOM 812 N N . GLU A 1 99 ? 2.991 8.172 -18.315 1.00 76.00 99 GLU A N 1
ATOM 813 C CA . GLU A 1 99 ? 3.466 8.488 -16.968 1.00 76.00 99 GLU A CA 1
ATOM 814 C C . GLU A 1 99 ? 4.949 8.143 -16.760 1.00 76.00 99 GLU A C 1
ATOM 816 O O . GLU A 1 99 ? 5.546 8.629 -15.796 1.00 76.00 99 GLU A O 1
ATOM 821 N N . TYR A 1 100 ? 5.571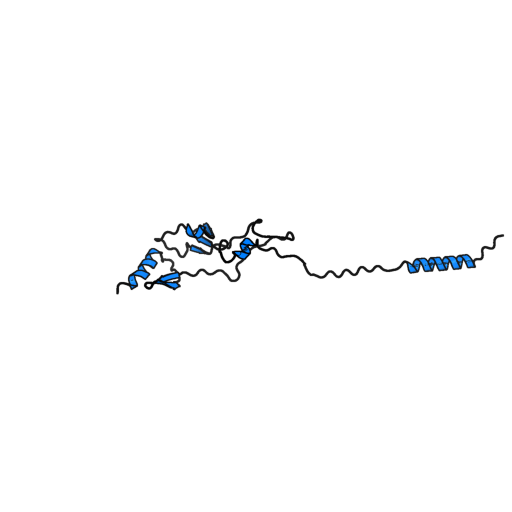 7.383 -17.663 1.00 78.88 100 TYR A N 1
ATOM 822 C CA . TYR A 1 100 ? 7.020 7.166 -17.694 1.00 78.88 100 TYR A CA 1
ATOM 823 C C . TYR A 1 100 ? 7.641 7.727 -18.977 1.00 78.88 100 TYR A C 1
ATOM 825 O O . TYR A 1 100 ? 6.984 7.839 -20.009 1.00 78.88 100 TYR A O 1
ATOM 833 N N . LEU A 1 101 ? 8.910 8.121 -18.889 1.00 77.38 101 LEU A N 1
ATOM 834 C CA . LEU A 1 101 ? 9.713 8.543 -20.025 1.00 77.38 101 LEU A CA 1
ATOM 835 C C . LEU A 1 101 ? 10.725 7.450 -20.353 1.00 77.38 101 LEU A C 1
ATOM 837 O O . LEU A 1 101 ? 11.506 7.021 -19.503 1.00 77.38 101 LEU A O 1
ATOM 841 N N . ASP A 1 102 ? 10.727 7.066 -21.617 1.00 76.31 102 ASP A N 1
ATOM 842 C CA . ASP A 1 102 ? 11.705 6.174 -22.207 1.00 76.31 102 ASP A CA 1
ATOM 843 C C . ASP A 1 102 ? 12.318 6.877 -23.425 1.00 76.31 102 ASP A C 1
ATOM 845 O O . ASP A 1 102 ? 11.633 7.191 -24.401 1.00 76.31 102 ASP A O 1
ATOM 849 N N . ALA A 1 103 ? 13.601 7.220 -23.314 1.00 72.94 103 ALA A N 1
ATOM 850 C CA . ALA A 1 103 ? 14.330 7.939 -24.354 1.00 72.94 103 ALA A CA 1
ATOM 851 C C . ALA A 1 103 ? 14.936 6.998 -25.407 1.00 72.94 103 ALA A C 1
ATOM 853 O O . ALA A 1 103 ? 15.183 7.436 -26.532 1.00 72.94 103 ALA A O 1
ATOM 854 N N . ASP A 1 104 ? 15.162 5.733 -25.046 1.00 75.88 104 ASP A N 1
ATOM 855 C CA . ASP A 1 104 ? 15.957 4.776 -25.819 1.00 75.88 104 ASP A CA 1
ATOM 856 C C . ASP A 1 104 ? 15.110 3.635 -26.420 1.00 75.88 104 ASP A C 1
ATOM 858 O O . ASP A 1 104 ? 15.607 2.875 -27.253 1.00 75.88 104 ASP A O 1
ATOM 862 N N . GLY A 1 105 ? 13.816 3.562 -26.092 1.00 70.44 105 GLY A N 1
ATOM 863 C CA . GLY A 1 105 ? 12.899 2.515 -26.554 1.00 70.44 105 GLY A CA 1
ATOM 864 C C . GLY A 1 105 ? 12.827 1.299 -25.619 1.00 70.44 105 GLY A C 1
ATOM 865 O O . GLY A 1 105 ? 12.333 0.249 -26.037 1.00 70.44 105 GLY A O 1
ATOM 866 N N . ASP A 1 106 ? 13.344 1.425 -24.395 1.00 73.25 106 ASP A N 1
ATOM 867 C CA . ASP A 1 106 ? 13.310 0.409 -23.351 1.00 73.25 106 ASP A CA 1
ATOM 868 C C . ASP A 1 106 ? 12.049 0.525 -22.471 1.00 73.25 106 ASP A C 1
ATOM 870 O O . ASP A 1 106 ? 11.733 1.560 -21.881 1.00 73.25 106 ASP A O 1
ATOM 874 N N . GLU A 1 107 ? 11.340 -0.589 -22.287 1.00 71.25 107 GLU A N 1
ATOM 875 C CA . GLU A 1 107 ? 10.141 -0.619 -21.445 1.00 71.25 107 GLU A CA 1
ATOM 876 C C . GLU A 1 107 ? 10.472 -0.535 -19.944 1.00 71.25 107 GLU A C 1
ATOM 878 O O . GLU A 1 107 ? 11.368 -1.214 -19.427 1.00 71.25 107 GLU A O 1
ATOM 883 N N . LEU A 1 108 ? 9.671 0.235 -19.198 1.00 76.81 108 LEU A N 1
ATOM 884 C CA . LEU A 1 108 ? 9.672 0.160 -17.741 1.00 76.81 108 LEU A CA 1
ATOM 885 C C . LEU A 1 108 ? 9.050 -1.177 -17.305 1.00 76.81 108 LEU A C 1
ATOM 887 O O . LEU A 1 108 ? 7.845 -1.374 -17.422 1.00 76.81 108 LEU A O 1
ATOM 891 N N . LEU A 1 109 ? 9.871 -2.086 -16.769 1.00 73.81 109 LEU A N 1
ATOM 892 C CA . LEU A 1 109 ? 9.442 -3.445 -16.414 1.00 73.81 109 LEU A CA 1
ATOM 893 C C . LEU A 1 109 ? 8.307 -3.477 -15.375 1.00 73.81 109 LEU A C 1
ATOM 895 O O . LEU A 1 109 ? 7.228 -3.994 -15.646 1.00 73.81 109 LEU A O 1
ATOM 899 N N . PHE A 1 110 ? 8.574 -2.999 -14.158 1.00 77.31 110 PHE A N 1
ATOM 900 C CA . PHE A 1 110 ? 7.589 -2.857 -13.084 1.00 77.31 110 PHE A CA 1
ATOM 901 C C . PHE A 1 110 ? 8.198 -2.073 -11.921 1.00 77.31 110 PHE A C 1
ATOM 903 O O . PHE A 1 110 ? 9.387 -2.194 -11.619 1.00 77.31 110 PHE A O 1
ATOM 910 N N . LEU A 1 111 ? 7.363 -1.312 -11.221 1.00 80.00 111 LEU A N 1
ATOM 911 C CA . LEU A 1 111 ? 7.712 -0.749 -9.925 1.00 80.00 111 LEU A CA 1
ATOM 912 C C . LEU A 1 111 ? 7.461 -1.797 -8.840 1.00 80.00 111 LEU A C 1
ATOM 914 O O . LEU A 1 111 ? 6.362 -2.350 -8.749 1.00 80.00 111 LEU A O 1
ATOM 918 N N . THR A 1 112 ? 8.471 -2.039 -8.006 1.00 81.06 112 THR A N 1
ATOM 919 C CA . THR A 1 112 ? 8.392 -2.930 -6.844 1.00 81.06 112 THR A CA 1
ATOM 920 C C . THR A 1 112 ? 8.833 -2.206 -5.589 1.00 81.06 112 THR A C 1
ATOM 922 O O . THR A 1 112 ? 9.741 -1.375 -5.611 1.00 81.06 112 THR A O 1
ATOM 925 N N . GLU A 1 113 ? 8.216 -2.555 -4.471 1.00 80.44 113 GLU A N 1
ATOM 926 C CA . GLU A 1 113 ? 8.660 -2.129 -3.158 1.00 80.44 113 GLU A CA 1
ATOM 927 C C . GLU A 1 113 ? 9.955 -2.840 -2.739 1.00 80.44 113 GLU A C 1
ATOM 929 O O . GLU A 1 113 ? 10.136 -4.040 -2.950 1.00 80.44 113 GLU A O 1
ATOM 934 N N . SER A 1 114 ? 10.867 -2.089 -2.122 1.00 81.25 114 SER A N 1
ATOM 935 C CA . SER A 1 114 ? 12.032 -2.630 -1.426 1.00 81.25 114 SER A CA 1
ATOM 936 C C . SER A 1 114 ? 12.483 -1.631 -0.354 1.00 81.25 114 SER A C 1
ATOM 938 O O . SER A 1 114 ? 13.019 -0.579 -0.708 1.00 81.25 114 SER A O 1
ATOM 940 N N . PRO A 1 115 ? 12.312 -1.930 0.949 1.00 78.94 115 PRO A N 1
ATOM 941 C CA . PRO A 1 115 ? 11.744 -3.152 1.536 1.00 78.94 115 PRO A CA 1
ATOM 942 C C . PRO A 1 115 ? 10.207 -3.233 1.424 1.00 78.94 115 PRO A C 1
ATOM 944 O O . PRO A 1 115 ? 9.559 -2.305 0.948 1.00 78.94 115 PRO A O 1
ATOM 947 N N . GLN A 1 116 ? 9.625 -4.352 1.871 1.00 83.75 116 GLN A N 1
ATOM 948 C CA . GLN A 1 116 ? 8.174 -4.571 1.885 1.00 83.75 116 GLN A CA 1
ATOM 949 C C . GLN A 1 116 ? 7.427 -3.450 2.631 1.00 83.75 116 GLN A C 1
ATOM 951 O O . GLN A 1 116 ? 7.846 -3.017 3.708 1.00 83.75 116 GLN A O 1
ATOM 956 N N . ILE A 1 117 ? 6.294 -3.010 2.074 1.00 83.31 117 ILE A N 1
ATOM 957 C CA . ILE A 1 117 ? 5.436 -1.983 2.677 1.00 83.31 117 ILE A CA 1
ATOM 958 C C . ILE A 1 117 ? 4.736 -2.565 3.912 1.00 83.31 117 ILE A C 1
ATOM 960 O O . ILE A 1 117 ? 4.100 -3.617 3.837 1.00 83.31 117 ILE A O 1
ATOM 964 N N . ASN A 1 118 ? 4.807 -1.844 5.033 1.00 85.69 118 ASN A N 1
ATOM 965 C CA . ASN A 1 118 ? 4.135 -2.203 6.280 1.00 85.69 118 ASN A CA 1
ATOM 966 C C . ASN A 1 118 ? 2.977 -1.245 6.578 1.00 85.69 118 ASN A C 1
ATOM 968 O O . ASN A 1 118 ? 3.071 -0.042 6.345 1.00 85.69 118 ASN A O 1
ATOM 972 N N . MET A 1 119 ? 1.891 -1.787 7.131 1.00 86.44 119 MET A N 1
ATOM 973 C CA . MET A 1 119 ? 0.732 -1.016 7.576 1.00 86.44 119 MET A CA 1
ATOM 974 C C . MET A 1 119 ? 0.736 -0.911 9.097 1.00 86.44 119 MET A C 1
ATOM 976 O O . MET A 1 119 ? 0.638 -1.926 9.789 1.00 86.44 119 MET A O 1
ATOM 980 N N . THR A 1 120 ? 0.776 0.321 9.597 1.00 89.12 120 THR A N 1
ATOM 981 C CA . THR A 1 120 ? 0.712 0.627 11.027 1.00 89.12 120 THR A CA 1
ATOM 982 C C . THR A 1 120 ? -0.610 1.307 11.358 1.00 89.12 120 THR A C 1
ATOM 984 O O . THR A 1 120 ? -1.038 2.225 10.658 1.00 89.12 120 THR A O 1
ATOM 987 N N . TRP A 1 121 ? -1.270 0.857 12.425 1.00 89.31 121 TRP A N 1
ATOM 988 C CA . TRP A 1 121 ? -2.560 1.394 12.846 1.00 89.31 121 TRP A CA 1
ATOM 989 C C . TRP A 1 121 ? -2.392 2.344 14.021 1.00 89.31 121 TRP A C 1
ATOM 991 O O . TRP A 1 121 ? -1.756 2.007 15.017 1.00 89.31 121 TRP A O 1
ATOM 1001 N N . TYR A 1 122 ? -3.030 3.507 13.926 1.00 89.56 122 TYR A N 1
ATOM 1002 C CA . TYR A 1 122 ? -3.044 4.507 14.985 1.00 89.56 122 TYR A CA 1
ATOM 1003 C C . TYR A 1 122 ? -4.468 4.778 15.445 1.00 89.56 122 TYR A C 1
ATOM 1005 O O . TYR A 1 122 ? -5.412 4.804 14.654 1.00 89.56 122 TYR A O 1
ATOM 1013 N N . SER A 1 123 ? -4.615 4.995 16.744 1.00 87.88 123 SER A N 1
ATOM 1014 C CA . SER A 1 123 ? -5.838 5.493 17.362 1.00 87.88 123 SER A CA 1
ATOM 1015 C C . SER A 1 123 ? -5.519 6.719 18.203 1.00 87.88 123 SER A C 1
ATOM 1017 O O . SER A 1 123 ? -4.388 6.882 18.656 1.00 87.88 123 SER A O 1
ATOM 1019 N N . THR A 1 124 ? -6.503 7.582 18.412 1.00 85.50 124 THR A N 1
ATOM 1020 C CA . THR A 1 124 ? -6.371 8.704 19.342 1.00 85.50 124 THR A CA 1
ATOM 1021 C C . THR A 1 124 ? -6.802 8.246 20.727 1.00 85.50 124 THR A C 1
ATOM 1023 O O . THR A 1 124 ? -7.907 7.733 20.874 1.00 85.50 124 THR A O 1
ATOM 1026 N N . ASP A 1 125 ? -5.948 8.413 21.733 1.00 82.62 125 ASP A N 1
ATOM 1027 C CA . ASP A 1 125 ? -6.261 8.076 23.118 1.00 82.62 125 ASP A CA 1
ATOM 1028 C C . ASP A 1 125 ? -7.155 9.130 23.799 1.00 82.62 125 ASP A C 1
ATOM 1030 O O . ASP A 1 125 ? -7.547 10.148 23.223 1.00 82.62 125 ASP A O 1
ATOM 1034 N N . SER A 1 126 ? -7.470 8.885 25.071 1.00 80.38 126 SER A N 1
ATOM 1035 C CA . SER A 1 126 ? -8.284 9.762 25.917 1.00 80.38 126 SER A CA 1
ATOM 1036 C C . SER A 1 126 ? -7.705 11.170 26.118 1.00 80.38 126 SER A C 1
ATOM 1038 O O . SER A 1 126 ? -8.444 12.073 26.507 1.00 80.38 126 SER A O 1
ATOM 1040 N N . ASN A 1 127 ? -6.407 11.360 25.873 1.00 82.12 127 ASN A N 1
ATOM 1041 C CA . ASN A 1 127 ? -5.679 12.620 26.016 1.00 82.12 127 ASN A CA 1
ATOM 1042 C C . ASN A 1 127 ? -5.443 13.312 24.663 1.00 82.12 127 ASN A C 1
ATOM 1044 O O . ASN A 1 127 ? -4.732 14.314 24.604 1.00 82.12 127 ASN A O 1
ATOM 1048 N N . GLY A 1 128 ? -6.005 12.781 23.572 1.00 82.94 128 GLY A N 1
ATOM 1049 C CA . GLY A 1 128 ? -5.792 13.312 22.228 1.00 82.94 128 GLY A CA 1
ATOM 1050 C C . GLY A 1 128 ? -4.461 12.894 21.596 1.00 82.94 128 GLY A C 1
ATOM 1051 O O . GLY A 1 128 ? -4.108 13.413 20.538 1.00 82.94 128 GLY A O 1
ATOM 1052 N N . LYS A 1 129 ? -3.706 11.975 22.208 1.00 88.00 129 LYS A N 1
ATOM 1053 C CA . LYS A 1 129 ? -2.419 11.507 21.687 1.00 88.00 129 LYS A CA 1
ATOM 1054 C C . LYS A 1 129 ? -2.626 10.320 20.749 1.00 88.00 129 LYS A C 1
ATOM 1056 O O . LYS A 1 129 ? -3.419 9.426 21.025 1.00 88.00 129 LYS A O 1
ATOM 1061 N N . GLN A 1 130 ? -1.876 10.286 19.649 1.00 88.75 130 GLN A N 1
ATOM 1062 C CA . GLN A 1 130 ? -1.838 9.113 18.779 1.00 88.75 130 GLN A CA 1
ATOM 1063 C C . GLN A 1 130 ? -1.073 7.966 19.442 1.00 88.75 130 GLN A C 1
ATOM 1065 O O . GLN A 1 130 ? 0.058 8.131 19.907 1.00 88.75 130 GLN A O 1
ATOM 1070 N N . VAL A 1 131 ? -1.701 6.797 19.466 1.00 87.94 131 VAL A N 1
ATOM 1071 C CA . VAL A 1 131 ? -1.152 5.559 20.009 1.00 87.94 131 VAL A CA 1
ATOM 1072 C C . VAL A 1 131 ? -1.263 4.477 18.946 1.00 87.94 131 VAL A C 1
ATOM 1074 O O . VAL A 1 131 ? -2.339 4.238 18.389 1.00 87.94 131 VAL A O 1
ATOM 1077 N N . GLU A 1 132 ? -0.128 3.846 18.663 1.00 90.31 132 GLU A N 1
ATOM 1078 C CA . GLU A 1 132 ? -0.034 2.697 17.771 1.00 90.31 132 GLU A CA 1
ATOM 1079 C C . GLU A 1 132 ? -0.703 1.472 18.403 1.00 90.31 132 GLU A C 1
ATOM 1081 O O . GLU A 1 132 ? -0.569 1.223 19.603 1.00 90.31 132 GLU A O 1
ATOM 1086 N N . PHE A 1 133 ? -1.430 0.699 17.603 1.00 88.38 133 PHE A N 1
ATOM 1087 C CA . PHE A 1 133 ? -2.036 -0.550 18.047 1.00 88.38 133 PHE A CA 1
ATOM 1088 C C . PHE A 1 133 ? -2.067 -1.585 16.921 1.00 88.38 133 PHE A C 1
ATOM 1090 O O . PHE A 1 133 ? -1.858 -1.268 15.754 1.00 88.38 133 PHE A O 1
ATOM 1097 N N . GLN A 1 134 ? -2.366 -2.836 17.268 1.00 90.00 134 GLN A N 1
ATOM 1098 C CA . GLN A 1 134 ? -2.585 -3.903 16.297 1.00 90.00 134 GLN A CA 1
ATOM 1099 C C . GLN A 1 134 ? -4.044 -4.377 16.387 1.00 90.00 134 GLN A C 1
ATOM 1101 O O . GLN A 1 134 ? -4.462 -4.811 17.463 1.00 90.00 134 GLN A O 1
ATOM 1106 N N . PRO A 1 135 ? -4.838 -4.290 15.302 1.00 88.94 135 PRO A N 1
ATOM 1107 C CA . PRO A 1 135 ? -6.227 -4.735 15.320 1.00 88.94 135 PRO A CA 1
ATOM 1108 C C . PRO A 1 135 ? -6.353 -6.250 15.526 1.00 88.94 135 PRO A C 1
ATOM 1110 O O . PRO A 1 135 ? -5.654 -7.047 14.889 1.00 88.94 135 PRO A O 1
ATOM 1113 N N . ASN A 1 136 ? -7.313 -6.652 16.353 1.00 89.62 136 ASN A N 1
ATOM 1114 C CA . ASN A 1 136 ? -7.758 -8.035 16.493 1.00 89.62 136 ASN A CA 1
ATOM 1115 C C . ASN A 1 136 ? -8.823 -8.393 15.446 1.00 89.62 136 ASN A C 1
ATOM 1117 O O . ASN A 1 136 ? -9.459 -7.526 14.848 1.00 89.62 136 ASN A O 1
ATOM 1121 N N . ASP A 1 137 ? -9.068 -9.691 15.256 1.00 88.25 137 ASP A N 1
ATOM 1122 C CA . ASP A 1 137 ? -10.025 -10.189 14.251 1.00 88.25 137 ASP A CA 1
ATOM 1123 C C . ASP A 1 137 ? -11.484 -9.802 14.547 1.00 88.25 137 ASP A C 1
ATOM 1125 O O . ASP A 1 137 ? -12.334 -9.845 13.662 1.00 88.25 137 ASP A O 1
ATOM 1129 N N . THR A 1 138 ? -11.779 -9.417 15.789 1.00 88.62 138 THR A N 1
ATOM 1130 C CA . THR A 1 138 ? -13.104 -8.996 16.263 1.00 88.62 138 THR A CA 1
ATOM 1131 C C . THR A 1 138 ? -13.218 -7.484 16.452 1.00 88.62 138 THR A C 1
ATOM 1133 O O . THR A 1 138 ? -14.305 -6.991 16.771 1.00 88.62 138 THR A O 1
ATOM 1136 N N . ASP A 1 139 ? -12.128 -6.736 16.250 1.00 87.62 139 ASP A N 1
ATOM 1137 C CA . ASP A 1 139 ? -12.124 -5.296 16.471 1.00 87.62 139 ASP A CA 1
ATOM 1138 C C . ASP A 1 139 ? -12.935 -4.585 15.391 1.00 87.62 139 ASP A C 1
ATOM 1140 O O . ASP A 1 139 ? -12.694 -4.708 14.188 1.00 87.62 139 ASP A O 1
ATOM 1144 N N . THR A 1 140 ? -13.906 -3.805 15.854 1.00 88.69 140 THR A N 1
ATOM 1145 C CA . THR A 1 140 ? -14.711 -2.890 15.047 1.00 88.69 140 THR A CA 1
ATOM 1146 C C . THR A 1 140 ? -14.330 -1.462 15.419 1.00 88.69 140 THR A C 1
ATOM 1148 O O . THR A 1 140 ? -13.904 -1.206 16.551 1.00 88.69 140 THR A O 1
ATOM 1151 N N . PHE A 1 141 ? -14.521 -0.505 14.511 1.00 86.50 141 PHE A N 1
ATOM 1152 C CA . PHE A 1 141 ? -14.271 0.906 14.828 1.00 86.50 141 PHE A CA 1
ATOM 1153 C C . PHE A 1 141 ? -15.113 1.378 16.024 1.00 86.50 141 PHE A C 1
ATOM 1155 O O . PHE A 1 141 ? -14.630 2.129 16.869 1.00 86.50 141 PHE A O 1
ATOM 1162 N N . CYS A 1 142 ? -16.343 0.871 16.157 1.00 83.31 142 CYS A N 1
ATOM 1163 C CA . CYS A 1 142 ? -17.217 1.160 17.296 1.00 83.31 142 CYS A CA 1
ATOM 1164 C C . CYS A 1 142 ? -16.669 0.636 18.633 1.00 83.31 142 CYS A C 1
ATOM 1166 O O . CYS A 1 142 ? -16.743 1.337 19.645 1.00 83.31 142 CYS A O 1
ATOM 1168 N N . ASN A 1 143 ? -16.119 -0.580 18.661 1.00 83.88 143 ASN A N 1
ATOM 1169 C CA . ASN A 1 143 ? -15.579 -1.168 19.890 1.00 83.88 143 ASN A CA 1
ATOM 1170 C C . ASN A 1 143 ? -14.262 -0.505 20.298 1.00 83.88 143 ASN A C 1
ATOM 1172 O O . ASN A 1 143 ? -14.061 -0.242 21.484 1.00 83.88 143 ASN A O 1
ATOM 1176 N N . LEU A 1 144 ? -13.408 -0.177 19.325 1.00 81.88 144 LEU A N 1
ATOM 1177 C CA . LEU A 1 144 ? -12.189 0.592 19.569 1.00 81.88 144 LEU A CA 1
ATOM 1178 C C . LEU A 1 144 ? -12.519 1.974 20.130 1.00 81.88 144 LEU A C 1
ATOM 1180 O O . LEU A 1 144 ? -11.977 2.345 21.168 1.00 81.88 144 LEU A O 1
ATOM 1184 N N . GLY A 1 145 ? -13.482 2.678 19.526 1.00 76.88 145 GLY A N 1
ATOM 1185 C CA . GLY A 1 145 ? -13.970 3.954 20.044 1.00 76.88 145 GLY A CA 1
ATOM 1186 C C . GLY A 1 145 ? -14.447 3.833 21.492 1.00 76.88 145 GLY A C 1
ATOM 1187 O O . GLY A 1 145 ? -13.971 4.553 22.363 1.00 76.88 145 GLY A O 1
ATOM 1188 N N . LYS A 1 146 ? -15.321 2.864 21.797 1.00 74.31 146 LYS A N 1
ATOM 1189 C CA . LYS A 1 146 ? -15.801 2.641 23.173 1.00 74.31 146 LYS A CA 1
ATOM 1190 C C . LYS A 1 146 ? -14.670 2.382 24.163 1.00 74.31 146 LYS A C 1
ATOM 1192 O O . LYS A 1 146 ? -14.676 2.993 25.225 1.00 74.31 146 LYS A O 1
ATOM 1197 N N . LYS A 1 147 ? -13.711 1.517 23.818 1.00 67.12 147 LYS A N 1
ATOM 1198 C CA . LYS A 1 147 ? -12.577 1.155 24.684 1.00 67.12 147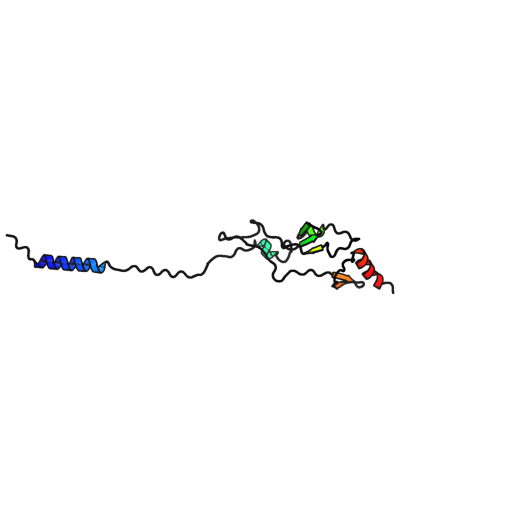 LYS A CA 1
ATOM 1199 C C . LYS A 1 147 ? -11.735 2.378 25.057 1.00 67.12 147 LYS A C 1
ATOM 1201 O O . LYS A 1 147 ? -11.338 2.514 26.213 1.00 67.12 147 LYS A O 1
ATOM 1206 N N . ILE A 1 148 ? -11.532 3.279 24.099 1.00 60.59 148 ILE A N 1
ATOM 1207 C CA . ILE A 1 148 ? -10.811 4.543 24.276 1.00 60.59 148 ILE A CA 1
ATOM 1208 C C . ILE A 1 148 ? -11.584 5.492 25.210 1.00 60.59 148 ILE A C 1
ATOM 1210 O O . ILE A 1 148 ? -10.993 6.077 26.115 1.00 60.59 148 ILE A O 1
ATOM 1214 N N . PHE A 1 149 ? -12.910 5.595 25.063 1.00 53.78 149 PHE A N 1
ATOM 1215 C CA . PHE A 1 149 ? -13.736 6.480 25.897 1.00 53.78 149 PHE A CA 1
ATOM 1216 C C . PHE A 1 149 ? -14.043 5.930 27.302 1.00 53.78 149 PHE A C 1
ATOM 1218 O O . PHE A 1 149 ? -14.249 6.710 28.228 1.00 53.78 149 PHE A O 1
ATOM 1225 N N . THR A 1 150 ? -14.037 4.611 27.524 1.00 51.22 150 THR A N 1
ATOM 1226 C CA . THR A 1 150 ? -14.295 4.028 28.860 1.00 51.22 150 THR A CA 1
ATOM 1227 C C . THR A 1 150 ? -13.190 4.281 29.889 1.00 51.22 150 THR A C 1
ATOM 1229 O O . THR A 1 150 ? -13.453 4.170 31.084 1.00 51.22 150 THR A O 1
ATOM 1232 N N . HIS A 1 151 ? -11.985 4.676 29.470 1.00 49.47 151 HIS A N 1
ATOM 1233 C CA . HIS A 1 151 ? -10.920 5.083 30.396 1.00 49.47 151 HIS A CA 1
ATOM 1234 C C . HIS A 1 151 ? -11.129 6.478 31.026 1.00 49.47 151 HIS A C 1
ATOM 1236 O O . HIS A 1 151 ? -10.370 6.841 31.916 1.00 49.47 151 HIS A O 1
ATOM 1242 N N . HIS A 1 152 ? -12.175 7.222 30.637 1.00 45.31 152 HIS A N 1
ATOM 1243 C CA . HIS A 1 152 ? -12.569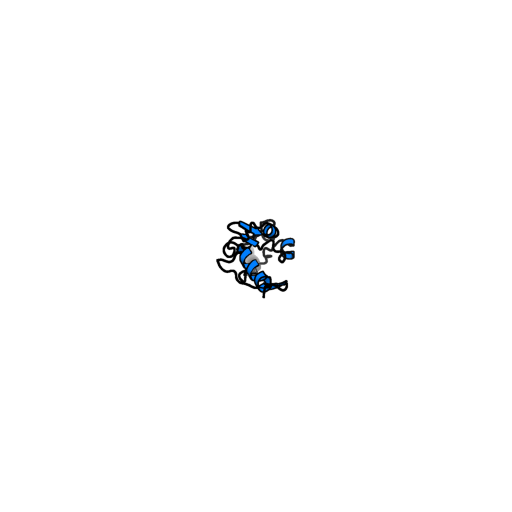 8.513 31.236 1.00 45.31 152 HIS A CA 1
ATOM 1244 C C . HIS A 1 152 ? -13.631 8.401 32.350 1.00 45.31 152 HIS A C 1
ATOM 1246 O O . HIS A 1 152 ? -14.043 9.409 32.912 1.00 45.31 152 HIS A O 1
ATOM 1252 N N . SER A 1 153 ? -14.108 7.191 32.670 1.00 38.50 153 SER A N 1
ATOM 1253 C CA . SER A 1 153 ? -15.209 6.965 33.628 1.00 38.50 153 SER A CA 1
ATOM 1254 C C . SER A 1 153 ? -14.761 6.321 34.954 1.00 38.50 153 SER A C 1
ATOM 1256 O O . SER A 1 153 ? -15.531 5.574 35.568 1.00 38.50 153 SER A O 1
ATOM 1258 N N . LYS A 1 154 ? -13.529 6.565 35.407 1.00 39.56 154 LYS A N 1
ATOM 1259 C CA . LYS A 1 154 ? -13.081 6.197 36.758 1.00 39.56 154 LYS A CA 1
ATOM 1260 C C . LYS A 1 154 ? -12.310 7.323 37.416 1.00 39.56 154 LYS A C 1
ATOM 1262 O O . LYS A 1 154 ? -11.449 7.902 36.725 1.00 39.56 154 LYS A O 1
#

Radius of gyration: 39.03 Å; chains: 1; bounding box: 88×26×123 Å

Secondary structure (DSSP, 8-state):
-----HHHHHHHHHHHHHHHHHT----------------PPPEE-HHHHHTTTS-SS-EEEETTEEEEGGGGGG----TTS--TTTEEEPPPPPP-TTTEE-SSS--------SS-----EEEE-TTS-EEEE---TT--HHHHHHHHHHTT--